Protein AF-A0A4U8YWQ3-F1 (afdb_monomer_lite)

Structure (mmCIF, N/CA/C/O backbone):
data_AF-A0A4U8YWQ3-F1
#
_entry.id   AF-A0A4U8YWQ3-F1
#
loop_
_atom_site.group_PDB
_atom_site.id
_atom_site.type_symbol
_atom_site.label_atom_id
_atom_site.label_alt_id
_atom_site.label_comp_id
_atom_site.label_asym_id
_atom_site.label_entity_id
_atom_site.label_seq_id
_atom_site.pdbx_PDB_ins_code
_atom_site.Cartn_x
_atom_site.Cartn_y
_atom_site.Cartn_z
_atom_site.occupancy
_atom_site.B_iso_or_equiv
_atom_site.auth_seq_id
_atom_site.auth_comp_id
_atom_site.auth_asym_id
_atom_site.auth_atom_id
_atom_site.pdbx_PDB_model_num
ATOM 1 N N . MET A 1 1 ? 3.107 -4.917 -6.432 1.00 79.06 1 MET A N 1
ATOM 2 C CA . MET A 1 1 ? 4.141 -4.925 -7.485 1.00 79.06 1 MET A CA 1
ATOM 3 C C . MET A 1 1 ? 4.940 -3.646 -7.393 1.00 79.06 1 MET A C 1
ATOM 5 O O . MET A 1 1 ? 4.340 -2.577 -7.339 1.00 79.06 1 MET A O 1
ATOM 9 N N . PHE A 1 2 ? 6.264 -3.773 -7.359 1.00 78.75 2 PHE A N 1
ATOM 10 C CA . PHE A 1 2 ? 7.186 -2.644 -7.351 1.00 78.75 2 PHE A CA 1
ATOM 11 C C . PHE A 1 2 ? 8.004 -2.655 -8.636 1.00 78.75 2 PHE A C 1
ATOM 13 O O . PHE A 1 2 ? 8.520 -3.702 -9.021 1.00 78.75 2 PHE A O 1
ATOM 20 N N . GLN A 1 3 ? 8.091 -1.505 -9.298 1.00 79.06 3 GLN A N 1
ATOM 21 C CA . GLN A 1 3 ? 8.902 -1.325 -10.499 1.00 79.06 3 GLN A CA 1
ATOM 22 C C . GLN A 1 3 ? 10.014 -0.322 -10.239 1.00 79.06 3 GLN A C 1
ATOM 24 O O . GLN A 1 3 ? 9.735 0.810 -9.848 1.00 79.06 3 GLN A O 1
ATOM 29 N N . GLU A 1 4 ? 11.249 -0.706 -10.535 1.00 80.50 4 GLU A N 1
ATOM 30 C CA . GLU A 1 4 ? 12.380 0.216 -10.591 1.00 80.50 4 GLU A CA 1
ATOM 31 C C . GLU A 1 4 ? 12.495 0.850 -11.990 1.00 80.50 4 GLU A C 1
ATOM 33 O O . GLU A 1 4 ? 12.275 0.194 -13.012 1.00 80.50 4 GLU A O 1
ATOM 38 N N . GLY A 1 5 ? 12.826 2.142 -12.049 1.00 80.50 5 GLY A N 1
ATOM 39 C CA . GLY A 1 5 ? 12.946 2.884 -13.309 1.00 80.50 5 GLY A CA 1
ATOM 40 C C . GLY A 1 5 ? 11.608 3.334 -13.918 1.00 80.50 5 GLY A C 1
ATOM 41 O O . GLY A 1 5 ? 10.572 3.347 -13.258 1.00 80.50 5 GLY A O 1
ATOM 42 N N . ARG A 1 6 ? 11.640 3.785 -15.183 1.00 77.62 6 ARG A N 1
ATOM 43 C CA . ARG A 1 6 ? 10.492 4.395 -15.898 1.00 77.62 6 ARG A CA 1
ATOM 44 C C . ARG A 1 6 ? 10.246 3.798 -17.287 1.00 77.62 6 ARG A C 1
ATOM 46 O O . ARG A 1 6 ? 9.935 4.514 -18.238 1.00 77.62 6 ARG A O 1
ATOM 53 N N . ASP A 1 7 ? 10.407 2.487 -17.418 1.00 88.31 7 ASP A N 1
ATOM 54 C CA . ASP A 1 7 ? 10.007 1.797 -18.643 1.00 88.31 7 ASP A CA 1
ATOM 55 C C . ASP A 1 7 ? 8.471 1.769 -18.746 1.00 88.31 7 ASP A C 1
ATOM 57 O O . ASP A 1 7 ? 7.780 1.239 -17.868 1.00 88.31 7 ASP A O 1
ATOM 61 N N . ARG A 1 8 ? 7.940 2.359 -19.824 1.00 86.69 8 ARG A N 1
ATOM 62 C CA . ARG A 1 8 ? 6.495 2.473 -20.063 1.00 86.69 8 ARG A CA 1
ATOM 63 C C . ARG A 1 8 ? 5.816 1.132 -20.327 1.00 86.69 8 ARG A C 1
ATOM 65 O O . ARG A 1 8 ? 4.668 0.965 -19.921 1.00 86.69 8 ARG A O 1
ATOM 72 N N . ALA A 1 9 ? 6.483 0.200 -21.003 1.00 90.94 9 ALA A N 1
ATOM 73 C CA . ALA A 1 9 ? 5.919 -1.119 -21.268 1.00 90.94 9 ALA A CA 1
ATOM 74 C C . ALA A 1 9 ? 5.823 -1.924 -19.965 1.00 90.94 9 ALA A C 1
ATOM 76 O O . ALA A 1 9 ? 4.785 -2.524 -19.679 1.00 90.94 9 ALA A O 1
ATOM 77 N N . ALA A 1 10 ? 6.865 -1.858 -19.131 1.00 87.62 10 ALA A N 1
ATOM 78 C CA . ALA A 1 10 ? 6.856 -2.491 -17.816 1.00 87.62 10 ALA A CA 1
ATOM 79 C C . ALA A 1 10 ? 5.802 -1.875 -16.877 1.00 87.62 10 ALA A C 1
ATOM 81 O O . ALA A 1 10 ? 5.102 -2.612 -16.185 1.00 87.62 10 ALA A O 1
ATOM 82 N N . GLU A 1 11 ? 5.613 -0.550 -16.900 1.00 88.00 11 GLU A N 1
ATOM 83 C CA . GLU A 1 11 ? 4.566 0.110 -16.107 1.00 88.00 11 GLU A CA 1
ATOM 84 C C . GLU A 1 11 ? 3.168 -0.384 -16.496 1.00 88.00 11 GLU A C 1
ATOM 86 O O . GLU A 1 11 ? 2.368 -0.745 -15.628 1.00 88.00 11 GLU A O 1
ATOM 91 N N . GLN A 1 12 ? 2.870 -0.435 -17.796 1.00 89.75 12 GLN A N 1
ATOM 92 C CA . GLN A 1 12 ? 1.576 -0.913 -18.283 1.00 89.75 12 GLN A CA 1
ATOM 93 C C . GLN A 1 12 ? 1.332 -2.373 -17.891 1.00 89.75 12 GLN A C 1
ATOM 95 O O . GLN A 1 12 ? 0.262 -2.695 -17.371 1.00 89.75 12 GLN A O 1
ATOM 100 N N . ALA A 1 13 ? 2.331 -3.238 -18.079 1.00 91.25 13 ALA A N 1
ATOM 101 C CA . ALA A 1 13 ? 2.233 -4.647 -17.718 1.00 91.25 13 ALA A CA 1
ATOM 102 C C . ALA A 1 13 ? 2.013 -4.834 -16.210 1.00 91.25 13 ALA A C 1
ATOM 104 O O . ALA A 1 13 ? 1.101 -5.550 -15.797 1.00 91.25 13 ALA A O 1
ATOM 105 N N . PHE A 1 14 ? 2.792 -4.154 -15.365 1.00 87.25 14 PHE A N 1
ATOM 106 C CA . PHE A 1 14 ? 2.671 -4.296 -13.916 1.00 87.25 14 PHE A CA 1
ATOM 107 C C . PHE A 1 14 ? 1.378 -3.715 -13.352 1.00 87.25 14 PHE A C 1
ATOM 109 O O . PHE A 1 14 ? 0.816 -4.298 -12.422 1.00 87.25 14 PHE A O 1
ATOM 116 N N . ARG A 1 15 ? 0.861 -2.620 -13.924 1.00 85.50 15 ARG A N 1
ATOM 117 C CA . ARG A 1 15 ? -0.472 -2.108 -13.578 1.00 85.50 15 ARG A CA 1
ATOM 118 C C . ARG A 1 15 ? -1.570 -3.105 -13.946 1.00 85.50 15 ARG A C 1
ATOM 120 O O . ARG A 1 15 ? -2.470 -3.313 -13.139 1.00 85.50 15 ARG A O 1
ATOM 127 N N . GLN A 1 16 ? -1.487 -3.741 -15.116 1.00 90.38 16 GLN A N 1
ATOM 128 C CA . GLN A 1 16 ? -2.463 -4.755 -15.531 1.00 90.38 16 GLN A CA 1
ATOM 129 C C . GLN A 1 16 ? -2.414 -6.003 -14.651 1.00 90.38 16 GLN A C 1
ATOM 131 O O . GLN A 1 16 ? -3.456 -6.486 -14.221 1.00 90.38 16 GLN A O 1
ATOM 136 N N . ILE A 1 17 ? -1.219 -6.484 -14.307 1.00 88.12 17 ILE A N 1
ATOM 137 C CA . ILE A 1 17 ? -1.066 -7.611 -13.379 1.00 88.12 17 ILE A CA 1
ATOM 138 C C . ILE A 1 17 ? -1.669 -7.263 -12.015 1.00 88.12 17 ILE A C 1
ATOM 140 O O . ILE A 1 17 ? -2.441 -8.053 -11.476 1.00 88.12 17 ILE A O 1
ATOM 144 N N . ALA A 1 18 ? -1.362 -6.083 -11.465 1.00 87.25 18 ALA A N 1
ATOM 145 C CA . ALA A 1 18 ? -1.932 -5.638 -10.195 1.00 87.25 18 ALA A CA 1
ATOM 146 C C . ALA A 1 18 ? -3.467 -5.571 -10.257 1.00 87.25 18 ALA A C 1
ATOM 148 O O . ALA A 1 18 ? -4.128 -6.106 -9.377 1.00 87.25 18 ALA A O 1
ATOM 149 N N . LEU A 1 19 ? -4.033 -5.022 -11.334 1.00 83.25 19 LEU A N 1
ATOM 150 C CA . LEU A 1 19 ? -5.482 -4.953 -11.522 1.00 83.25 19 LEU A CA 1
ATOM 151 C C . LEU A 1 19 ? -6.134 -6.345 -11.582 1.00 83.25 19 LEU A C 1
ATOM 153 O O . LEU A 1 19 ? -7.094 -6.600 -10.862 1.00 83.25 19 LEU A O 1
ATOM 157 N N . LEU A 1 20 ? -5.603 -7.252 -12.408 1.00 88.50 20 LEU A N 1
ATOM 158 C CA . LEU A 1 20 ? -6.167 -8.594 -12.606 1.00 88.50 20 LEU A CA 1
ATOM 159 C C . LEU A 1 20 ? -6.058 -9.479 -11.362 1.00 88.50 20 LEU A C 1
ATOM 161 O O . LEU A 1 20 ? -6.892 -10.353 -11.148 1.00 88.50 20 LEU A O 1
ATOM 165 N N . THR A 1 21 ? -5.027 -9.263 -10.547 1.00 85.00 21 THR A N 1
ATOM 166 C CA . THR A 1 21 ? -4.795 -10.030 -9.314 1.00 85.00 21 THR A CA 1
ATOM 167 C C . THR A 1 21 ? -5.455 -9.407 -8.083 1.00 85.00 21 THR A C 1
ATOM 169 O O . THR A 1 21 ? -5.379 -9.990 -7.005 1.00 85.00 21 THR A O 1
ATOM 172 N N . GLY A 1 22 ? -6.076 -8.227 -8.213 1.00 76.31 22 GLY A N 1
ATOM 173 C CA . GLY A 1 22 ? -6.554 -7.442 -7.070 1.00 76.31 22 GLY A CA 1
ATOM 174 C C . GLY A 1 22 ? -5.424 -6.901 -6.182 1.00 76.31 22 GLY A C 1
ATOM 175 O O . GLY A 1 22 ? -5.651 -6.555 -5.026 1.00 76.31 22 GLY A O 1
ATOM 176 N N . GLY A 1 23 ? -4.194 -6.864 -6.694 1.00 83.06 23 GLY A N 1
ATOM 177 C CA . GLY A 1 23 ? -3.032 -6.301 -6.021 1.00 83.06 23 GLY A CA 1
ATOM 178 C C . GLY A 1 23 ? -2.862 -4.798 -6.261 1.00 83.06 23 GLY A C 1
ATOM 179 O O . GLY A 1 23 ? -3.641 -4.141 -6.947 1.00 83.06 23 GLY A O 1
ATOM 180 N N . ALA A 1 24 ? -1.773 -4.244 -5.728 1.00 81.25 24 ALA A N 1
ATOM 181 C CA . ALA A 1 24 ? -1.406 -2.838 -5.901 1.00 81.25 24 ALA A CA 1
ATOM 182 C C . ALA A 1 24 ? -0.113 -2.677 -6.716 1.00 81.25 24 ALA A C 1
ATOM 184 O O . ALA A 1 24 ? 0.788 -3.522 -6.657 1.00 81.25 24 ALA A O 1
ATOM 185 N N . TYR A 1 25 ? 0.001 -1.569 -7.44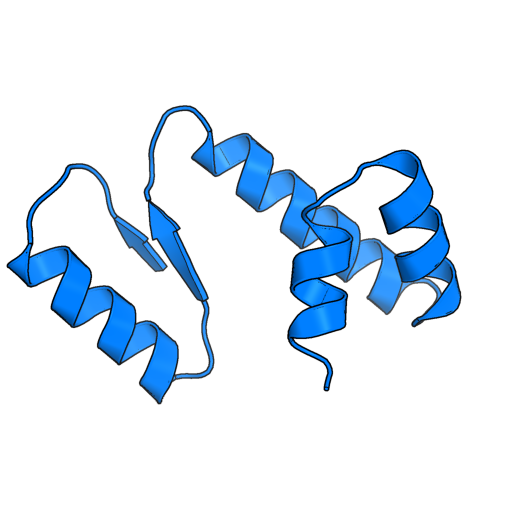9 1.00 82.25 25 TYR A N 1
ATOM 186 C CA . TYR A 1 25 ? 1.209 -1.160 -8.170 1.00 82.25 25 TYR A CA 1
ATOM 187 C C . TYR A 1 25 ? 1.794 0.115 -7.555 1.00 82.25 25 TYR A C 1
ATOM 189 O O . TYR A 1 25 ? 1.057 1.061 -7.280 1.00 82.25 25 TYR A O 1
ATOM 197 N N . ALA A 1 26 ? 3.115 0.152 -7.384 1.00 80.00 26 ALA A N 1
ATOM 198 C CA . ALA A 1 26 ? 3.852 1.338 -6.966 1.00 80.00 26 ALA A CA 1
ATOM 199 C C . ALA A 1 26 ? 5.229 1.404 -7.646 1.00 80.00 26 ALA A C 1
ATOM 201 O O . ALA A 1 26 ? 5.848 0.380 -7.940 1.00 80.00 26 ALA A O 1
ATOM 202 N N . THR A 1 27 ? 5.737 2.616 -7.857 1.00 79.62 27 THR A N 1
ATOM 203 C CA . THR A 1 27 ? 7.120 2.840 -8.294 1.00 79.62 27 THR A CA 1
ATOM 204 C C . THR A 1 27 ? 8.077 2.642 -7.123 1.00 79.62 27 THR A C 1
ATOM 206 O O . THR A 1 27 ? 7.824 3.130 -6.015 1.00 79.62 27 THR A O 1
ATOM 209 N N . PHE A 1 28 ? 9.176 1.930 -7.373 1.00 75.19 28 PHE A N 1
ATOM 210 C CA . PHE A 1 28 ? 10.296 1.749 -6.455 1.00 75.19 28 PHE A CA 1
ATOM 211 C C . PHE A 1 28 ? 11.281 2.914 -6.623 1.00 75.19 28 PHE A C 1
ATOM 213 O O . PHE A 1 28 ? 12.337 2.793 -7.234 1.00 75.19 28 PHE A O 1
ATOM 220 N N . ASP A 1 29 ? 10.863 4.089 -6.156 1.00 77.88 29 ASP A N 1
ATOM 221 C CA . ASP A 1 29 ? 11.693 5.291 -6.044 1.00 77.88 29 ASP A CA 1
ATOM 222 C C . ASP A 1 29 ? 12.047 5.569 -4.573 1.00 77.88 29 ASP A C 1
ATOM 224 O O . ASP A 1 29 ? 11.652 4.823 -3.678 1.00 77.88 29 ASP A O 1
ATOM 228 N N . ALA A 1 30 ? 12.776 6.654 -4.297 1.00 77.62 30 ALA A N 1
ATOM 229 C CA . ALA A 1 30 ? 13.183 7.019 -2.937 1.00 77.62 30 ALA A CA 1
ATOM 230 C C . ALA A 1 30 ? 12.010 7.136 -1.934 1.00 77.62 30 ALA A C 1
ATOM 232 O O . ALA A 1 30 ? 12.219 6.995 -0.733 1.00 77.62 30 ALA A O 1
ATOM 233 N N . GLY A 1 31 ? 10.774 7.355 -2.403 1.00 75.75 31 GLY A N 1
ATOM 234 C CA . GLY A 1 31 ? 9.573 7.391 -1.565 1.00 75.75 31 GLY A CA 1
ATOM 235 C C . GLY A 1 31 ? 8.845 6.048 -1.430 1.00 75.75 31 GLY A C 1
ATOM 236 O O . GLY A 1 31 ? 7.840 5.972 -0.724 1.00 75.75 31 GLY A O 1
ATOM 237 N N . ALA A 1 32 ? 9.299 4.984 -2.095 1.00 77.31 32 ALA A N 1
ATOM 238 C CA . ALA A 1 32 ? 8.616 3.691 -2.109 1.00 77.31 32 ALA A CA 1
ATOM 239 C C . ALA A 1 32 ? 8.587 3.019 -0.736 1.00 77.31 32 ALA A C 1
ATOM 241 O O . ALA A 1 32 ? 7.541 2.512 -0.335 1.00 77.31 32 ALA A O 1
ATOM 242 N N . SER A 1 33 ? 9.700 3.070 0.001 1.00 78.69 33 SER A N 1
ATOM 243 C CA . SER A 1 33 ? 9.799 2.516 1.356 1.00 78.69 33 SER A CA 1
ATOM 244 C C . SER A 1 33 ? 8.816 3.192 2.307 1.00 78.69 33 SER A C 1
ATOM 246 O O . SER A 1 33 ? 8.103 2.511 3.036 1.00 78.69 33 SER A O 1
ATOM 248 N N . GLN A 1 34 ? 8.711 4.523 2.237 1.00 79.81 34 GLN A N 1
ATOM 249 C CA . GLN A 1 34 ? 7.792 5.293 3.073 1.00 79.81 34 GLN A CA 1
ATOM 250 C C . GLN A 1 34 ? 6.325 5.001 2.724 1.00 79.81 34 GLN A C 1
ATOM 252 O O . GLN A 1 34 ? 5.496 4.834 3.614 1.00 79.81 34 GLN A O 1
ATOM 257 N N . ARG A 1 35 ? 5.992 4.873 1.431 1.00 77.31 35 ARG A N 1
ATOM 258 C CA . ARG A 1 35 ? 4.640 4.476 0.999 1.00 77.31 35 ARG A CA 1
ATOM 259 C C . ARG A 1 35 ? 4.286 3.058 1.445 1.00 77.31 35 ARG A C 1
ATOM 261 O O . ARG A 1 35 ? 3.156 2.824 1.866 1.00 77.31 35 ARG A O 1
ATOM 268 N N . LEU A 1 36 ? 5.232 2.122 1.362 1.00 80.75 36 LEU A N 1
ATOM 269 C CA . LEU A 1 36 ? 5.030 0.749 1.819 1.00 80.75 36 LEU A CA 1
ATOM 270 C C . LEU A 1 36 ? 4.838 0.687 3.338 1.00 80.75 36 LEU A C 1
ATOM 272 O O . LEU A 1 36 ? 3.900 0.038 3.791 1.00 80.75 36 LEU A O 1
ATOM 276 N N . GLU A 1 37 ? 5.670 1.386 4.115 1.00 82.44 37 GLU A N 1
ATOM 277 C CA . GLU A 1 37 ? 5.516 1.493 5.572 1.00 82.44 37 GLU A CA 1
ATOM 278 C C . GLU A 1 37 ? 4.126 2.021 5.938 1.00 82.44 37 GLU A C 1
ATOM 280 O O . GLU A 1 37 ? 3.442 1.446 6.785 1.00 82.44 37 GLU A O 1
ATOM 285 N N . ALA A 1 38 ? 3.690 3.090 5.272 1.00 80.81 38 ALA A N 1
ATOM 286 C CA . ALA A 1 38 ? 2.418 3.725 5.565 1.00 80.81 38 ALA A CA 1
ATOM 287 C C . ALA A 1 38 ? 1.224 2.813 5.214 1.00 80.81 38 ALA A C 1
ATOM 289 O O . ALA A 1 38 ? 0.281 2.706 5.995 1.00 80.81 38 ALA A O 1
ATOM 290 N N . LEU A 1 39 ? 1.291 2.074 4.099 1.00 79.88 39 LEU A N 1
ATOM 291 C CA . LEU A 1 39 ? 0.283 1.066 3.751 1.00 79.88 39 LEU A CA 1
ATOM 292 C C . LEU A 1 39 ? 0.244 -0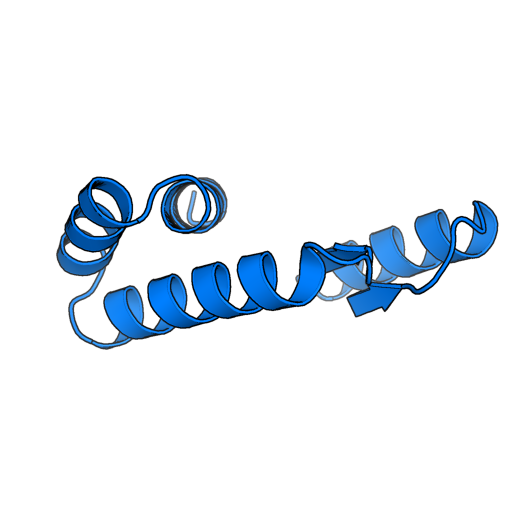.082 4.766 1.00 79.88 39 LEU A C 1
ATOM 294 O O . LEU A 1 39 ? -0.832 -0.454 5.226 1.00 79.88 39 LEU A O 1
ATOM 298 N N . LEU A 1 40 ? 1.399 -0.637 5.142 1.00 83.19 40 LEU A N 1
ATOM 299 C CA . LEU A 1 40 ? 1.466 -1.731 6.115 1.00 83.19 40 LEU A CA 1
ATOM 300 C C . LEU A 1 40 ? 0.9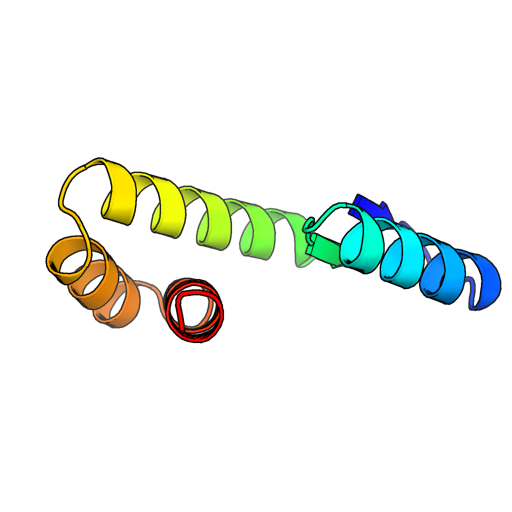97 -1.291 7.508 1.00 83.19 40 LEU A C 1
ATOM 302 O O . LEU A 1 40 ? 0.307 -2.054 8.181 1.00 83.19 40 LEU A O 1
ATOM 306 N N . SER A 1 41 ? 1.311 -0.059 7.916 1.00 81.38 41 SER A N 1
ATOM 307 C CA . SER A 1 41 ? 0.828 0.527 9.175 1.00 81.38 41 SER A CA 1
ATOM 308 C C . SER A 1 41 ? -0.693 0.652 9.180 1.00 81.38 41 SER A C 1
ATOM 310 O O . SER A 1 41 ? -1.341 0.234 10.139 1.00 81.38 41 SER A O 1
ATOM 312 N N . ALA A 1 42 ? -1.274 1.134 8.080 1.00 79.38 42 ALA A N 1
ATOM 313 C CA . ALA A 1 42 ? -2.719 1.218 7.912 1.00 79.38 42 ALA A CA 1
ATOM 314 C C . ALA A 1 42 ? -3.387 -0.174 7.937 1.00 79.38 42 ALA A C 1
ATOM 316 O O . ALA A 1 42 ? -4.386 -0.361 8.635 1.00 79.38 42 ALA A O 1
ATOM 317 N N . VAL A 1 43 ? -2.814 -1.186 7.267 1.00 80.88 43 VAL A N 1
ATOM 318 C CA . VAL A 1 43 ? -3.302 -2.580 7.359 1.00 80.88 43 VAL A CA 1
ATOM 319 C C . VAL A 1 43 ? -3.241 -3.091 8.798 1.00 80.88 43 VAL A C 1
ATOM 321 O O . VAL A 1 43 ? -4.205 -3.689 9.272 1.00 80.88 43 VAL A O 1
ATOM 324 N N . ALA A 1 44 ? -2.136 -2.850 9.506 1.00 82.69 44 ALA A N 1
ATOM 325 C CA . ALA A 1 44 ? -1.970 -3.285 10.889 1.00 82.69 44 ALA A CA 1
ATOM 326 C C . ALA A 1 44 ? -2.991 -2.618 11.824 1.00 82.69 44 ALA A C 1
ATOM 328 O O . ALA A 1 44 ? -3.605 -3.302 12.641 1.00 82.69 44 ALA A O 1
ATOM 329 N N . ALA A 1 45 ? -3.232 -1.312 11.670 1.00 82.25 45 ALA A N 1
ATOM 330 C CA . ALA A 1 45 ? -4.246 -0.588 12.435 1.00 82.25 45 ALA A CA 1
ATOM 331 C C . ALA A 1 45 ? -5.656 -1.132 12.168 1.00 82.25 45 ALA A C 1
ATOM 333 O O . ALA A 1 45 ? -6.411 -1.386 13.110 1.00 82.25 45 ALA A O 1
ATOM 334 N N . TYR A 1 46 ? -5.993 -1.386 10.901 1.00 75.81 46 TYR A N 1
ATOM 335 C CA . TYR A 1 46 ? -7.266 -2.003 10.539 1.00 75.81 46 TYR A CA 1
ATOM 336 C C . TYR A 1 46 ? -7.411 -3.420 11.111 1.00 75.81 46 TYR A C 1
ATOM 338 O O . TYR A 1 46 ? -8.453 -3.754 11.670 1.00 75.81 46 TYR A O 1
ATOM 346 N N . ALA A 1 47 ? -6.375 -4.254 11.025 1.00 79.69 47 ALA A N 1
ATOM 347 C CA . ALA A 1 47 ? -6.406 -5.607 11.574 1.00 79.69 47 ALA A CA 1
ATOM 348 C C . ALA A 1 47 ? -6.525 -5.616 13.109 1.00 79.69 47 ALA A C 1
ATOM 350 O O . ALA A 1 47 ? -7.183 -6.490 13.667 1.00 79.69 47 ALA A O 1
ATOM 351 N N . ALA A 1 48 ? -5.918 -4.639 13.790 1.00 85.56 48 ALA A N 1
ATOM 352 C CA . ALA A 1 48 ? -5.921 -4.544 15.247 1.00 85.56 48 ALA A CA 1
ATOM 353 C C . ALA A 1 48 ? -7.221 -3.962 15.832 1.00 85.56 48 ALA A C 1
ATOM 355 O O . ALA A 1 48 ? -7.611 -4.345 16.932 1.00 85.56 48 ALA A O 1
ATOM 356 N N . GLY A 1 49 ? -7.887 -3.034 15.135 1.00 79.62 49 GLY A N 1
ATOM 357 C CA . GLY A 1 49 ? -9.036 -2.304 15.696 1.00 79.62 49 GLY A CA 1
ATOM 358 C C . GLY A 1 49 ? -10.111 -1.893 14.690 1.00 79.62 49 GLY A C 1
ATOM 359 O O . GLY A 1 49 ? -10.939 -1.026 14.975 1.00 79.62 49 GLY A O 1
ATOM 360 N N . GLY A 1 50 ? -10.114 -2.499 13.505 1.00 81.50 50 GLY A N 1
ATOM 361 C CA . GLY A 1 50 ? -11.096 -2.251 12.460 1.00 81.50 50 GLY A CA 1
ATOM 362 C C . GLY A 1 50 ? -11.059 -0.822 11.916 1.00 81.50 50 GLY A C 1
ATOM 363 O O . GLY A 1 50 ? -10.050 -0.117 11.959 1.00 81.50 50 GLY A O 1
ATOM 364 N N . ARG A 1 51 ? -12.199 -0.375 11.381 1.00 77.62 51 ARG A N 1
ATOM 365 C CA . ARG A 1 51 ? -12.315 0.909 10.673 1.00 77.62 51 ARG A CA 1
ATOM 366 C C . ARG A 1 51 ? -12.027 2.126 11.564 1.00 77.62 51 ARG A C 1
ATOM 368 O O . ARG A 1 51 ? -11.387 3.058 11.103 1.00 77.62 51 ARG A O 1
ATOM 375 N N . GLN A 1 52 ? -12.433 2.099 12.837 1.00 79.75 52 GLN A N 1
ATOM 376 C CA . GLN A 1 52 ? -12.171 3.206 13.771 1.00 79.75 52 GLN A CA 1
ATOM 377 C C . GLN A 1 52 ? -10.677 3.389 14.057 1.00 79.75 52 GLN A C 1
ATOM 379 O O . GLN A 1 52 ? -10.196 4.519 14.105 1.00 79.75 52 GLN A O 1
ATOM 384 N N . ALA A 1 53 ? -9.934 2.291 14.223 1.00 79.62 53 ALA A N 1
ATOM 385 C CA . ALA A 1 53 ? -8.490 2.362 14.421 1.00 79.62 53 ALA A CA 1
ATOM 386 C C . ALA A 1 53 ? -7.777 2.878 13.165 1.00 79.62 53 ALA A C 1
ATOM 388 O O . ALA A 1 53 ? -6.871 3.699 13.276 1.00 79.62 53 ALA A O 1
ATOM 389 N N . LEU A 1 54 ? -8.236 2.469 11.978 1.00 74.38 54 LEU A N 1
ATOM 390 C CA . LEU A 1 54 ? -7.73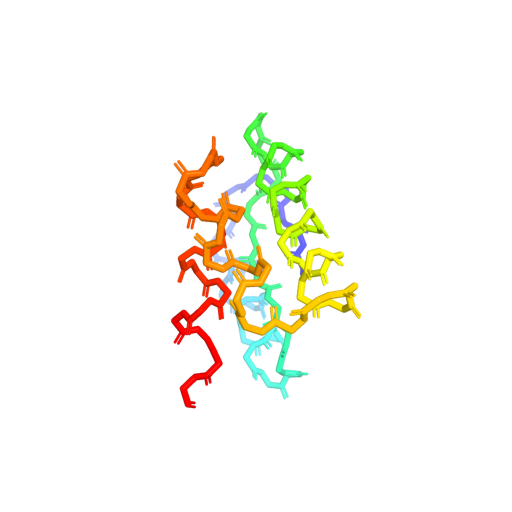8 2.990 10.706 1.00 74.38 54 LEU A CA 1
ATOM 391 C C . LEU A 1 54 ? -8.029 4.493 10.532 1.00 74.38 54 LEU A C 1
ATOM 393 O O . LEU A 1 54 ? -7.160 5.231 10.086 1.00 74.38 54 LEU A O 1
ATOM 397 N N . GLU A 1 55 ? -9.211 4.975 10.923 1.00 76.62 55 GLU A N 1
ATOM 398 C CA . GLU A 1 55 ? -9.551 6.408 10.893 1.00 76.62 55 GLU A CA 1
ATOM 399 C C . GLU A 1 55 ? -8.686 7.241 11.854 1.00 76.62 55 GLU A C 1
ATOM 401 O O . GLU A 1 55 ? -8.313 8.373 11.540 1.00 76.62 55 GLU A O 1
ATOM 406 N N . LEU A 1 56 ? -8.345 6.697 13.026 1.00 76.69 56 LEU A N 1
ATOM 407 C CA . LEU A 1 56 ? -7.440 7.350 13.975 1.00 76.69 56 LEU A CA 1
ATOM 408 C C . LEU A 1 56 ? -6.001 7.407 13.439 1.00 76.69 56 LEU A C 1
ATOM 410 O O . LEU A 1 56 ? -5.304 8.412 13.609 1.00 76.69 56 LEU A O 1
ATOM 414 N N . GLU A 1 57 ? -5.576 6.337 12.770 1.00 75.62 57 GLU A N 1
ATOM 415 C CA . GLU A 1 57 ? -4.287 6.243 12.087 1.00 75.62 57 GLU A CA 1
ATOM 416 C C . GLU A 1 57 ? -4.213 7.257 10.935 1.00 75.62 57 GLU A C 1
ATOM 418 O O . GLU A 1 57 ? -3.272 8.049 10.884 1.00 75.62 57 GLU A O 1
ATOM 423 N N . ALA A 1 58 ? -5.275 7.370 10.128 1.00 72.19 58 ALA A N 1
ATOM 424 C CA . ALA A 1 58 ? -5.392 8.358 9.055 1.00 72.19 58 ALA A CA 1
ATOM 425 C C . ALA A 1 58 ? -5.221 9.796 9.548 1.00 72.19 58 ALA A C 1
ATOM 427 O O . ALA A 1 58 ? -4.481 10.576 8.948 1.00 72.19 58 ALA A O 1
ATOM 428 N N . ARG A 1 59 ? -5.841 10.130 10.685 1.00 72.62 59 ARG A N 1
ATOM 429 C CA . ARG A 1 59 ? -5.702 11.450 11.323 1.00 72.62 59 ARG A CA 1
ATOM 430 C C . ARG A 1 59 ? -4.288 11.725 11.836 1.00 72.62 59 ARG A C 1
ATOM 432 O O . ARG A 1 59 ? -3.922 12.889 11.964 1.00 72.62 59 ARG A O 1
ATOM 439 N N . SER A 1 60 ? -3.518 10.682 12.144 1.00 69.56 60 SER A N 1
ATOM 440 C CA . SER A 1 60 ? -2.190 10.797 12.758 1.00 69.56 60 SER A CA 1
ATOM 441 C C . SER A 1 60 ? -1.042 10.717 11.748 1.00 69.56 60 SER A C 1
ATOM 443 O O . S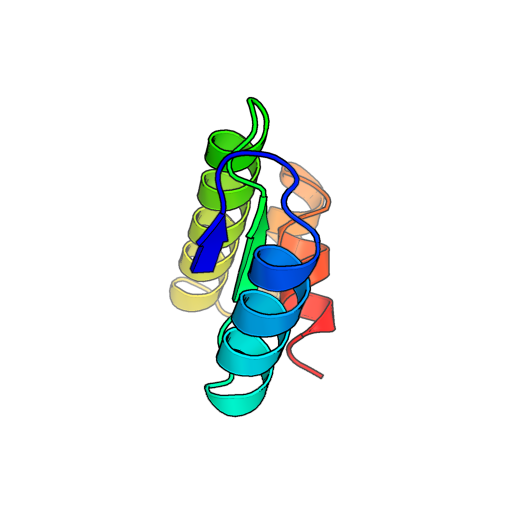ER A 1 60 ? -0.013 11.354 11.964 1.00 69.56 60 SER A O 1
ATOM 445 N N . ARG A 1 61 ? -1.187 9.942 10.662 1.00 66.31 61 ARG A N 1
ATOM 446 C CA . ARG A 1 61 ? -0.109 9.680 9.690 1.00 66.31 61 ARG A CA 1
ATOM 447 C C . ARG A 1 61 ? -0.380 10.154 8.261 1.00 66.31 61 ARG A C 1
ATOM 449 O O . ARG A 1 61 ? 0.585 10.334 7.525 1.00 66.31 61 ARG A O 1
ATOM 456 N N . GLY A 1 62 ? -1.633 10.443 7.899 1.00 66.62 62 GLY A N 1
ATOM 457 C CA . GLY A 1 62 ? -2.019 11.065 6.626 1.00 66.62 62 GLY A CA 1
ATOM 458 C C . GLY A 1 62 ? -1.781 10.229 5.352 1.00 66.62 62 GLY A C 1
ATOM 459 O O . GLY A 1 62 ? -0.855 9.428 5.254 1.00 66.62 62 GLY A O 1
ATOM 460 N N . ALA A 1 63 ? -2.637 10.456 4.346 1.00 62.03 63 ALA A N 1
ATOM 461 C CA . ALA A 1 63 ? -2.625 9.966 2.956 1.00 62.03 63 ALA A CA 1
ATOM 462 C C . ALA A 1 63 ? -2.672 8.440 2.711 1.00 62.03 63 ALA A C 1
ATOM 464 O O . ALA A 1 63 ? -3.423 7.993 1.846 1.00 62.03 63 ALA A O 1
ATOM 465 N N . ALA A 1 64 ? -1.907 7.612 3.426 1.00 62.25 64 ALA A N 1
ATOM 466 C CA . ALA A 1 64 ? -1.855 6.168 3.164 1.00 62.25 64 ALA A CA 1
ATOM 467 C C . ALA A 1 64 ? -3.064 5.406 3.720 1.00 62.25 64 ALA A C 1
ATOM 469 O O . ALA A 1 64 ? -3.604 4.526 3.048 1.00 62.25 64 ALA A O 1
ATOM 470 N N . ALA A 1 65 ? -3.534 5.779 4.910 1.00 60.34 65 ALA A N 1
ATOM 471 C CA . ALA A 1 65 ? -4.782 5.253 5.451 1.00 60.34 65 ALA A CA 1
ATOM 472 C C . ALA A 1 65 ? -6.000 5.717 4.636 1.00 60.34 65 ALA A C 1
ATOM 474 O O . ALA A 1 65 ? -6.933 4.940 4.455 1.00 60.34 65 ALA A O 1
ATOM 475 N N . ASP A 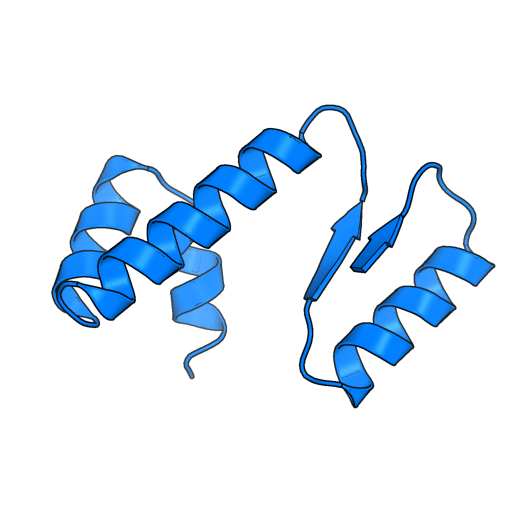1 66 ? -5.961 6.927 4.064 1.00 63.84 66 ASP A N 1
ATOM 476 C CA . ASP A 1 66 ? -7.004 7.417 3.152 1.00 63.84 66 ASP A CA 1
ATOM 477 C C . ASP A 1 66 ? -7.060 6.594 1.857 1.00 63.84 66 ASP A C 1
ATOM 479 O O . ASP A 1 66 ? -8.147 6.291 1.367 1.00 63.84 66 ASP A O 1
ATOM 483 N N . LEU A 1 67 ? -5.905 6.181 1.317 1.00 66.94 67 LEU A N 1
ATOM 484 C CA . LEU A 1 67 ? -5.844 5.284 0.157 1.00 66.94 67 LEU A CA 1
ATOM 485 C C . LEU A 1 67 ? -6.463 3.917 0.462 1.00 66.94 67 LEU A C 1
ATOM 487 O O . LEU A 1 67 ? -7.208 3.393 -0.364 1.00 66.94 67 LEU A O 1
ATOM 491 N N . LEU A 1 68 ? -6.192 3.358 1.643 1.00 64.44 68 LEU A N 1
ATOM 492 C CA . LEU A 1 68 ? -6.798 2.097 2.075 1.00 64.44 68 LEU A CA 1
ATOM 493 C C . LEU A 1 68 ? -8.307 2.245 2.299 1.00 64.44 68 LEU A C 1
ATOM 495 O O . LEU A 1 68 ? -9.079 1.450 1.771 1.00 64.44 68 LEU A O 1
ATOM 499 N N . LEU A 1 69 ? -8.748 3.303 2.984 1.00 61.12 69 LEU A N 1
ATOM 500 C CA . LEU A 1 69 ? -10.170 3.617 3.162 1.00 61.12 69 LEU A CA 1
ATOM 501 C C . LEU A 1 69 ? -10.894 3.804 1.819 1.00 61.12 69 LEU A C 1
ATOM 503 O O . LEU A 1 69 ? -12.014 3.324 1.657 1.00 61.12 69 LEU A O 1
ATOM 507 N N . ALA A 1 70 ? -10.259 4.454 0.841 1.00 65.62 70 ALA A N 1
ATOM 508 C CA . ALA A 1 70 ? -10.820 4.645 -0.494 1.00 65.62 70 ALA A CA 1
ATOM 509 C C . ALA A 1 70 ? -10.936 3.336 -1.297 1.00 65.62 70 ALA A C 1
ATOM 511 O O . ALA A 1 70 ? -11.831 3.229 -2.136 1.00 65.62 70 ALA A O 1
ATOM 512 N N . GLN A 1 71 ? -10.061 2.356 -1.042 1.00 65.50 71 GLN A N 1
ATOM 513 C CA . GLN A 1 71 ? -10.094 1.031 -1.674 1.00 65.50 71 GLN A CA 1
ATOM 514 C C . GLN A 1 71 ? -11.060 0.045 -0.998 1.00 65.50 71 GLN A C 1
ATOM 516 O O . GLN A 1 71 ? -11.412 -0.958 -1.608 1.00 65.50 71 GLN A O 1
ATOM 521 N N . MET A 1 72 ? -11.521 0.325 0.225 1.00 61.38 72 MET A N 1
ATOM 522 C CA . MET A 1 72 ? -12.486 -0.506 0.965 1.00 61.38 72 MET A CA 1
ATOM 523 C C . MET A 1 72 ? -13.963 -0.137 0.701 1.00 61.38 72 MET A C 1
ATOM 525 O O . MET A 1 72 ? -14.819 -0.411 1.546 1.00 61.38 72 MET A O 1
ATOM 529 N N . ARG A 1 73 ? -14.257 0.516 -0.431 1.00 49.75 73 ARG A N 1
ATOM 530 C CA . ARG A 1 73 ? -15.618 0.884 -0.853 1.00 49.75 73 ARG A CA 1
ATOM 531 C C . ARG A 1 73 ? -16.397 -0.288 -1.435 1.00 49.75 73 ARG A C 1
ATOM 533 O O . ARG A 1 73 ? -15.833 -0.989 -2.300 1.00 49.75 73 ARG A O 1
#

Secondary structure (DSSP, 8-state):
-EE-S--HHHHHHHHHHHHHHT---EE-STTHHHHHHHHHHHHHHHHHHHHHHHHHHHHHH-SHHHHHHHHT-

Foldseek 3Di:
DEDEDDDPVVQVVQCVVCVVVVHDYDYPDPCPVVLVVLLVVLVVLCVVPNPVSLVVSCVVPHDNSVVVVVSVD

Radius of gyration: 13.6 Å; chains: 1; bounding box: 29×22×37 Å

Sequence (73 aa):
MFQEGRDRAAEQAFRQIALLTGGAYATFDAGASQRLEALLSAVAAYAAGGRQALELEARSRGAAADLLLAQMR

pLDDT: mean 77.84, std 8.48, range [49.75, 91.25]

Organism: Methylocella tundrae (NCBI:txid227605)